Protein AF-A0A0A0UDY6-F1 (afdb_monomer_lite)

Radius of gyration: 16.59 Å; chains: 1; bounding box: 34×22×47 Å

InterPro domains:
  IPR001156 Transferrin-like domain [PF00405] (1-58)
  IPR001156 Transferrin-like domain [PR00422] (21-39)
  IPR001156 Transfer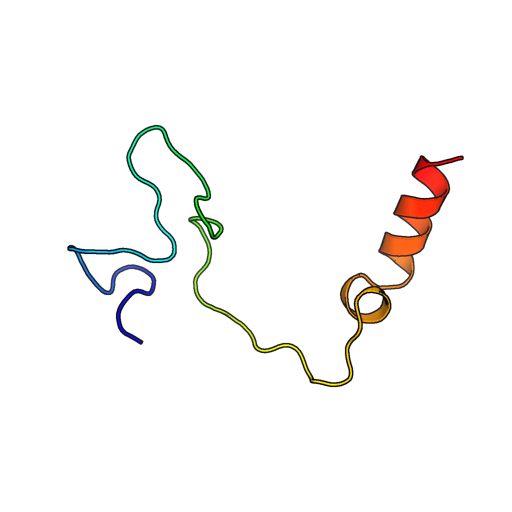rin-like domain [PR00422] (42-58)
  IPR001156 Transferrin-like domain [PS51408] (1-58)

Foldseek 3Di:
DQAFPPRDPVHHPLDDDPPDAQPVHHNPDRDDDDDPPPDDPDNVCDDVNVVVVVVVVD

Organism: Bos indicus (NCBI:txid9915)

pLDDT: mean 94.94, std 4.39, range [76.06, 98.12]

Sequence (58 aa):
EKFGKNKSRSFQLFGSPPGQRDLLFKDSALGFLRIPSKVDSALYLGSRYLTTLKNLRE

Structure (mmCIF, N/CA/C/O backbone):
data_AF-A0A0A0UDY6-F1
#
_entry.id   AF-A0A0A0UDY6-F1
#
loop_
_atom_site.group_PDB
_atom_site.id
_atom_site.type_symbol
_atom_site.label_atom_id
_atom_site.label_alt_id
_atom_site.label_comp_id
_atom_site.label_asym_id
_atom_site.label_entity_id
_atom_site.label_seq_id
_atom_site.pdbx_PDB_ins_code
_atom_si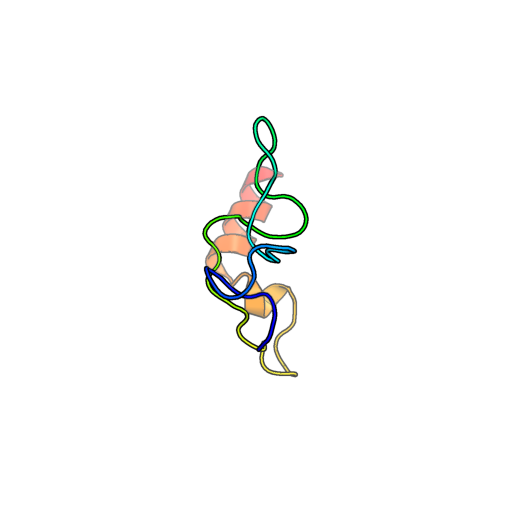te.Cartn_x
_atom_site.Cartn_y
_atom_site.Cartn_z
_atom_site.occupancy
_atom_site.B_iso_or_equiv
_atom_site.auth_seq_id
_atom_site.auth_comp_id
_atom_site.auth_asym_id
_atom_site.auth_atom_id
_atom_site.pdbx_PDB_model_num
ATOM 1 N N . GLU A 1 1 ? -4.416 -10.879 -15.042 1.00 78.06 1 GLU A N 1
ATOM 2 C CA . GLU A 1 1 ? -3.427 -9.907 -14.519 1.00 78.06 1 GLU A CA 1
ATOM 3 C C . GLU A 1 1 ? -2.392 -9.585 -15.594 1.00 78.06 1 GLU A C 1
ATOM 5 O O . GLU A 1 1 ? -1.851 -10.524 -16.165 1.00 78.06 1 GLU A O 1
ATOM 10 N N . LYS A 1 2 ? -2.154 -8.302 -15.918 1.00 91.00 2 LYS A N 1
ATOM 11 C CA . LYS A 1 2 ? -1.312 -7.892 -17.071 1.00 91.00 2 LYS A CA 1
ATOM 12 C C . LYS A 1 2 ? 0.081 -7.360 -16.701 1.00 91.00 2 LYS A C 1
ATOM 14 O O . LYS A 1 2 ? 1.008 -7.508 -17.486 1.00 91.00 2 LYS A O 1
ATOM 19 N N . PHE A 1 3 ? 0.229 -6.760 -15.519 1.00 95.25 3 PHE A N 1
ATOM 20 C CA . PHE A 1 3 ? 1.413 -5.960 -15.156 1.00 95.25 3 PHE A CA 1
ATOM 21 C C . PHE A 1 3 ? 2.056 -6.360 -13.825 1.00 95.25 3 PHE A C 1
ATOM 23 O O . PHE A 1 3 ? 2.877 -5.625 -13.286 1.00 95.25 3 PHE A O 1
ATOM 30 N N . GLY A 1 4 ? 1.668 -7.513 -13.278 1.00 91.06 4 GLY A N 1
ATOM 31 C CA . GLY A 1 4 ? 2.309 -8.060 -12.087 1.00 91.06 4 GLY A CA 1
ATOM 32 C C . GLY A 1 4 ? 3.771 -8.437 -12.341 1.00 91.06 4 GLY A C 1
ATOM 33 O O . GLY A 1 4 ? 4.305 -8.287 -13.445 1.00 91.06 4 GLY A O 1
ATOM 34 N N . LYS A 1 5 ? 4.412 -8.981 -11.309 1.00 89.69 5 LYS A N 1
ATOM 35 C CA . LYS A 1 5 ? 5.821 -9.370 -11.359 1.00 89.69 5 LYS A CA 1
ATOM 36 C C . LYS A 1 5 ? 6.109 -10.304 -12.541 1.00 89.69 5 LYS A C 1
ATOM 38 O O . LYS A 1 5 ? 5.419 -11.307 -12.726 1.00 89.69 5 LYS A O 1
ATOM 43 N N . ASN A 1 6 ? 7.128 -9.970 -13.334 1.00 86.19 6 ASN A N 1
ATOM 44 C CA . ASN A 1 6 ? 7.580 -10.736 -14.504 1.00 86.19 6 ASN A CA 1
ATOM 45 C C . ASN A 1 6 ? 6.514 -10.968 -15.601 1.00 86.19 6 ASN A C 1
ATOM 47 O O . ASN A 1 6 ? 6.634 -11.922 -16.368 1.00 86.19 6 ASN A O 1
ATOM 51 N N . LYS A 1 7 ? 5.461 -10.138 -15.694 1.00 89.50 7 LYS A N 1
ATOM 52 C CA . LYS A 1 7 ? 4.384 -10.322 -16.693 1.00 89.50 7 LYS A CA 1
ATOM 53 C C . LYS A 1 7 ? 4.573 -9.540 -17.990 1.00 89.50 7 LYS A C 1
ATOM 55 O O . LYS A 1 7 ? 4.197 -10.037 -19.046 1.00 89.50 7 LYS A O 1
ATOM 60 N N . SER A 1 8 ? 5.138 -8.338 -17.929 1.00 90.38 8 SER A N 1
ATOM 61 C CA . SER A 1 8 ? 5.356 -7.488 -19.101 1.00 90.38 8 SER A CA 1
ATOM 62 C C . SER A 1 8 ? 6.731 -6.835 -19.035 1.00 90.38 8 SER A C 1
ATOM 64 O O . SER A 1 8 ? 7.172 -6.396 -17.976 1.00 90.38 8 SER A O 1
ATOM 66 N N . ARG A 1 9 ? 7.414 -6.782 -20.184 1.00 86.38 9 ARG A N 1
ATOM 67 C CA . ARG A 1 9 ? 8.698 -6.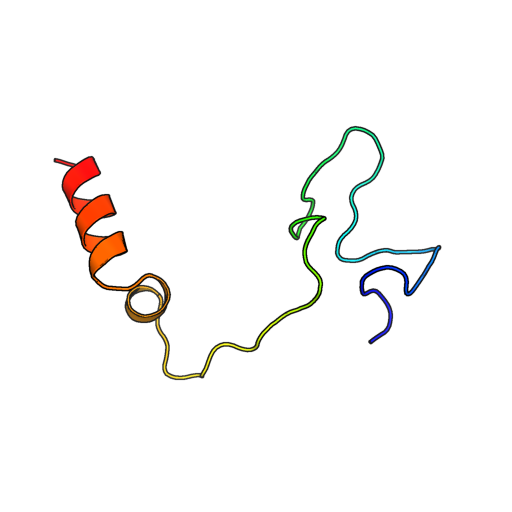078 -20.327 1.00 86.38 9 ARG A CA 1
ATOM 68 C C . ARG A 1 9 ? 8.508 -4.573 -20.497 1.00 86.38 9 ARG A C 1
ATOM 70 O O . ARG A 1 9 ? 9.383 -3.811 -20.116 1.00 86.38 9 ARG A O 1
ATOM 77 N N . SER A 1 10 ? 7.372 -4.162 -21.061 1.00 92.25 10 SER A N 1
ATOM 78 C CA . SER A 1 10 ? 7.059 -2.761 -21.354 1.00 92.25 10 SER A CA 1
ATOM 79 C C . SER A 1 10 ? 6.668 -1.981 -20.102 1.00 92.25 10 SER A C 1
ATOM 81 O O . SER A 1 10 ? 6.877 -0.776 -20.042 1.00 92.25 10 SER A O 1
ATOM 83 N N . PHE A 1 11 ? 6.061 -2.656 -19.122 1.00 94.38 11 PHE A N 1
ATOM 84 C CA . PHE A 1 11 ? 5.598 -2.030 -17.890 1.00 94.38 11 PHE A CA 1
ATOM 85 C C . PHE A 1 11 ? 5.518 -3.043 -16.744 1.00 94.38 11 PHE A C 1
ATOM 87 O O . PHE A 1 11 ? 4.947 -4.124 -16.909 1.00 94.38 11 PHE A O 1
ATOM 94 N N . GLN A 1 12 ? 6.044 -2.665 -15.577 1.00 94.44 12 GLN A N 1
ATOM 95 C CA . GLN A 1 12 ? 5.995 -3.458 -14.349 1.00 94.44 12 GLN A CA 1
ATOM 96 C C . GLN A 1 12 ? 5.337 -2.642 -13.235 1.00 94.44 12 GLN A C 1
ATOM 98 O O . GLN A 1 12 ? 5.821 -1.573 -12.889 1.00 94.44 12 GLN A O 1
ATOM 103 N N . LEU A 1 13 ? 4.242 -3.149 -12.659 1.00 96.19 13 LEU A N 1
ATOM 104 C CA . LEU A 1 13 ? 3.493 -2.448 -11.607 1.00 96.19 13 LEU A CA 1
ATOM 105 C C . LEU A 1 13 ? 4.241 -2.400 -10.265 1.00 96.19 13 LEU A C 1
ATOM 107 O O . LEU A 1 13 ? 4.049 -1.474 -9.489 1.00 96.19 13 LEU A O 1
ATOM 111 N N . PHE A 1 14 ? 5.069 -3.411 -9.999 1.00 96.25 14 PHE A N 1
ATOM 112 C CA . PHE A 1 14 ? 5.872 -3.553 -8.780 1.00 96.25 14 PHE A CA 1
ATOM 113 C C . PHE A 1 14 ? 7.365 -3.427 -9.103 1.00 96.25 14 PHE A C 1
ATOM 115 O O . PHE A 1 14 ? 8.165 -4.245 -8.662 1.00 96.25 14 PHE A O 1
ATOM 122 N N . GLY A 1 15 ? 7.735 -2.489 -9.974 1.00 95.06 15 GLY A N 1
ATOM 123 C CA . GLY A 1 15 ? 9.124 -2.309 -10.377 1.00 95.06 15 GLY A CA 1
ATOM 124 C C . GLY A 1 15 ? 9.459 -0.848 -10.624 1.00 95.06 15 GLY A C 1
ATOM 125 O O . GLY A 1 15 ? 8.799 -0.179 -11.417 1.00 95.06 15 GLY A O 1
ATOM 126 N N . SER A 1 16 ? 10.521 -0.387 -9.975 1.00 96.25 16 SER A N 1
ATOM 127 C CA . SER A 1 16 ? 11.073 0.953 -10.147 1.00 96.25 16 SER A CA 1
ATOM 128 C C . SER A 1 16 ? 12.232 0.962 -11.163 1.00 96.25 16 SER A C 1
ATOM 130 O O . SER A 1 16 ? 12.966 -0.026 -11.271 1.00 96.25 16 SER A O 1
ATOM 132 N N . PRO A 1 17 ? 12.431 2.055 -11.925 1.00 94.62 17 PRO A N 1
ATOM 133 C CA . PRO A 1 17 ? 13.609 2.237 -12.770 1.00 94.62 17 PRO A CA 1
ATOM 134 C C . PRO A 1 17 ? 14.923 2.249 -11.966 1.00 94.62 17 PRO A C 1
ATOM 136 O O . PRO A 1 17 ? 14.906 2.497 -10.758 1.00 94.62 17 PRO A O 1
ATOM 139 N N . PRO A 1 18 ? 16.083 2.058 -12.623 1.00 95.06 18 PRO A N 1
ATOM 140 C CA . PRO A 1 18 ? 17.385 2.152 -11.966 1.00 95.06 18 PRO A CA 1
ATOM 141 C C . PRO A 1 18 ? 17.562 3.469 -11.194 1.00 95.06 18 PRO A C 1
ATOM 143 O O . PRO A 1 18 ? 17.250 4.544 -11.703 1.00 95.06 18 PRO A O 1
ATOM 146 N N . GLY A 1 19 ? 18.070 3.380 -9.963 1.00 96.50 19 GLY A N 1
ATOM 147 C CA . GLY A 1 19 ? 18.263 4.534 -9.074 1.00 96.50 19 GLY A CA 1
ATOM 148 C C . GLY A 1 19 ? 17.002 5.003 -8.340 1.00 96.50 19 GLY A C 1
ATOM 149 O O . GLY A 1 19 ? 17.093 5.901 -7.508 1.00 96.50 19 GLY A O 1
ATOM 150 N N . GLN A 1 20 ? 15.845 4.391 -8.603 1.00 97.44 20 GLN A N 1
ATOM 151 C CA . GLN A 1 20 ? 14.590 4.649 -7.898 1.00 97.44 20 GLN A CA 1
ATOM 152 C C . GLN A 1 20 ? 14.138 3.389 -7.156 1.00 97.44 20 GLN A C 1
ATOM 154 O O . GLN A 1 20 ? 14.580 2.282 -7.468 1.00 97.44 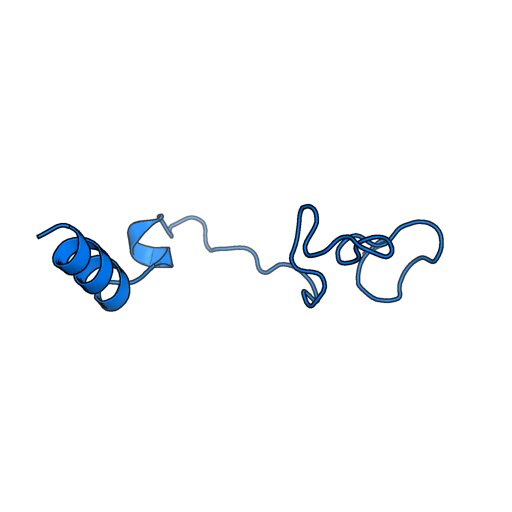20 GLN A O 1
ATOM 159 N N . ARG A 1 21 ? 13.288 3.559 -6.141 1.00 96.81 21 ARG A N 1
ATOM 160 C CA . ARG A 1 21 ? 12.843 2.457 -5.289 1.00 96.81 21 ARG A CA 1
ATOM 161 C C . ARG A 1 21 ? 11.422 2.675 -4.793 1.00 96.81 21 ARG A C 1
ATOM 163 O O . ARG A 1 21 ? 11.084 3.782 -4.381 1.00 96.81 21 ARG A O 1
ATOM 170 N N . ASP A 1 22 ? 10.654 1.589 -4.774 1.00 97.00 22 ASP A N 1
ATOM 171 C CA . ASP A 1 22 ? 9.309 1.502 -4.201 1.00 97.00 22 ASP A CA 1
ATOM 172 C C . ASP A 1 22 ? 8.336 2.583 -4.741 1.00 97.00 22 ASP A C 1
ATOM 174 O O . ASP A 1 22 ? 7.551 3.173 -3.994 1.00 97.00 22 ASP A O 1
ATOM 178 N N . LEU A 1 23 ? 8.387 2.863 -6.052 1.00 97.44 23 LEU A N 1
ATOM 179 C CA . LEU A 1 23 ? 7.504 3.831 -6.710 1.00 97.44 23 LEU A CA 1
ATOM 180 C C . LEU A 1 23 ? 6.072 3.304 -6.818 1.00 97.44 23 LEU A C 1
ATOM 182 O O . LEU A 1 23 ? 5.820 2.292 -7.470 1.00 97.44 23 LEU A O 1
ATOM 186 N N . LEU A 1 24 ? 5.119 4.053 -6.252 1.00 97.19 24 LEU A N 1
ATOM 187 C CA . LEU A 1 24 ? 3.691 3.713 -6.113 1.00 97.19 24 LEU A CA 1
ATOM 188 C C . LEU A 1 24 ? 3.434 2.508 -5.196 1.00 97.19 24 LEU A C 1
ATOM 190 O O . LEU A 1 24 ? 2.626 2.596 -4.273 1.00 97.19 24 LEU A O 1
ATOM 194 N N . PHE A 1 25 ? 4.127 1.399 -5.438 1.00 97.75 25 PHE A N 1
ATOM 195 C CA . PHE A 1 25 ? 4.071 0.172 -4.659 1.00 97.75 25 PHE A CA 1
ATOM 196 C C . PHE A 1 25 ? 5.482 -0.319 -4.352 1.00 97.75 25 PHE A C 1
ATOM 198 O O . PHE A 1 25 ? 6.438 -0.016 -5.059 1.00 97.75 25 PHE A O 1
ATOM 205 N N . LYS A 1 26 ? 5.598 -1.140 -3.308 1.00 97.81 26 LYS A N 1
ATOM 206 C CA . LYS A 1 26 ? 6.862 -1.788 -2.961 1.00 97.81 26 LYS A CA 1
ATOM 207 C C . LYS A 1 26 ? 7.345 -2.673 -4.117 1.00 97.81 26 LYS A C 1
ATOM 209 O O . LYS A 1 26 ? 6.579 -3.518 -4.580 1.00 97.81 26 LYS A O 1
ATOM 214 N N . ASP A 1 27 ? 8.614 -2.570 -4.504 1.00 96.50 27 ASP A N 1
ATOM 215 C CA . ASP A 1 27 ? 9.188 -3.325 -5.635 1.00 96.50 27 ASP A CA 1
ATOM 216 C C . ASP A 1 27 ? 9.171 -4.846 -5.389 1.00 96.50 27 ASP A C 1
ATOM 218 O O . ASP A 1 27 ? 9.159 -5.676 -6.298 1.00 96.50 27 ASP A O 1
ATOM 222 N N . SER A 1 28 ? 9.169 -5.250 -4.117 1.00 96.12 28 SER A N 1
ATOM 223 C CA . SER A 1 28 ? 9.089 -6.660 -3.739 1.00 96.12 28 SER A CA 1
ATOM 224 C C . SER A 1 28 ? 7.663 -7.209 -3.659 1.00 96.12 28 SER A C 1
ATOM 226 O O . SER A 1 28 ? 7.502 -8.408 -3.414 1.00 96.12 28 SER A O 1
ATOM 228 N N . ALA A 1 29 ? 6.635 -6.380 -3.866 1.00 97.06 29 ALA A N 1
ATOM 229 C CA . ALA A 1 29 ? 5.251 -6.830 -3.851 1.00 97.06 29 ALA A CA 1
ATOM 230 C C . ALA A 1 29 ? 4.977 -7.837 -4.981 1.00 97.06 29 ALA A C 1
ATOM 232 O O . ALA A 1 29 ? 5.535 -7.774 -6.077 1.00 97.06 29 ALA A O 1
ATOM 233 N N . LEU A 1 30 ? 4.109 -8.805 -4.689 1.00 94.94 30 LEU A N 1
ATOM 234 C CA . LEU A 1 30 ? 3.724 -9.857 -5.635 1.00 94.94 30 LEU A CA 1
ATOM 235 C C . LEU A 1 30 ? 2.315 -9.645 -6.199 1.00 94.94 30 LEU A C 1
ATOM 237 O O . LEU A 1 30 ? 1.974 -10.221 -7.228 1.00 94.94 30 LEU A O 1
ATOM 241 N N . GLY A 1 31 ? 1.507 -8.824 -5.533 1.00 95.62 31 GLY A N 1
ATOM 242 C CA . GLY A 1 31 ? 0.098 -8.628 -5.829 1.00 95.62 31 GLY A CA 1
ATOM 243 C C . GLY A 1 31 ? -0.596 -7.876 -4.700 1.00 95.62 31 GLY A C 1
ATOM 244 O O . GLY A 1 31 ? 0.052 -7.341 -3.799 1.00 95.62 31 GLY A O 1
ATOM 245 N N . PHE A 1 32 ? -1.923 -7.875 -4.745 1.00 96.38 32 PHE A N 1
ATOM 246 C CA . PHE A 1 32 ? -2.768 -7.240 -3.742 1.00 96.38 32 PHE A CA 1
ATOM 247 C C . PHE A 1 32 ? -3.677 -8.269 -3.085 1.00 96.38 32 PHE A C 1
ATOM 249 O O . PHE A 1 32 ? -4.144 -9.201 -3.738 1.00 96.38 32 PHE A O 1
ATOM 256 N N . LEU A 1 33 ? -3.983 -8.047 -1.810 1.00 97.62 33 LEU A N 1
ATOM 257 C CA . LEU A 1 33 ? -5.045 -8.753 -1.110 1.00 97.62 33 LEU A CA 1
ATOM 258 C C . LEU A 1 33 ? -6.158 -7.758 -0.791 1.00 97.62 33 LEU A C 1
ATOM 260 O O . LEU A 1 33 ? -5.909 -6.701 -0.211 1.00 97.62 33 LEU A O 1
ATOM 264 N N . ARG A 1 34 ? -7.392 -8.087 -1.177 1.00 97.94 34 ARG A N 1
ATOM 265 C CA . ARG A 1 34 ? -8.544 -7.240 -0.872 1.00 97.94 34 ARG A CA 1
ATOM 266 C C . ARG A 1 34 ? -8.852 -7.317 0.620 1.00 97.94 34 ARG A C 1
ATOM 268 O O . ARG A 1 34 ? -9.123 -8.394 1.143 1.00 97.94 34 ARG A O 1
ATOM 275 N N . ILE A 1 35 ? -8.858 -6.165 1.277 1.00 97.31 35 ILE A N 1
ATOM 276 C CA . ILE A 1 35 ? -9.249 -6.052 2.681 1.00 97.31 35 ILE A CA 1
ATOM 277 C C . ILE A 1 35 ? -10.777 -6.253 2.795 1.00 97.31 35 ILE A C 1
ATOM 279 O O . ILE A 1 35 ? -11.519 -5.717 1.962 1.00 97.31 35 ILE A O 1
ATOM 283 N N . PRO A 1 36 ? -11.275 -7.016 3.789 1.00 98.06 36 PRO A N 1
ATOM 284 C CA . PRO A 1 36 ? -12.709 -7.150 4.035 1.00 98.06 36 PRO A CA 1
ATOM 285 C C . PRO A 1 36 ? -13.380 -5.79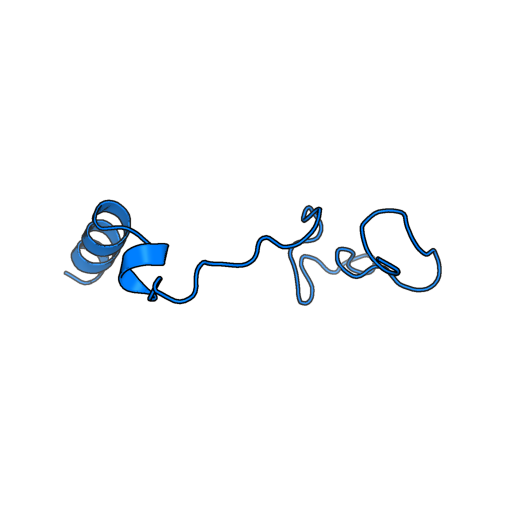5 4.297 1.00 98.06 36 PRO A C 1
ATOM 287 O O . PRO A 1 36 ? -12.825 -4.942 4.981 1.00 98.06 36 PRO A O 1
ATOM 290 N N . SER A 1 37 ? -14.610 -5.610 3.814 1.00 97.38 37 SER A N 1
ATOM 291 C CA . SER A 1 37 ? -15.298 -4.305 3.831 1.00 97.38 37 SER A CA 1
ATOM 292 C C . SER A 1 37 ? -15.568 -3.720 5.222 1.00 97.38 37 SER A C 1
ATOM 294 O O . SER A 1 37 ? -15.808 -2.525 5.336 1.00 97.38 37 SER A O 1
ATOM 296 N N . LYS A 1 38 ? -15.550 -4.549 6.270 1.00 97.62 38 LYS A N 1
ATOM 297 C CA . LYS A 1 38 ? -15.788 -4.137 7.663 1.00 97.62 38 LYS A CA 1
ATOM 298 C C . LYS A 1 38 ? -14.519 -3.702 8.405 1.00 97.62 38 LYS A C 1
ATOM 300 O O . LYS A 1 38 ? -14.610 -3.336 9.570 1.00 97.62 38 LYS A O 1
ATOM 305 N N . VAL A 1 39 ? -13.345 -3.804 7.783 1.00 98.12 39 VAL A N 1
ATOM 306 C CA . VAL A 1 39 ? -12.070 -3.457 8.422 1.00 98.12 39 VAL A CA 1
ATOM 307 C C . VAL A 1 39 ? -11.816 -1.964 8.247 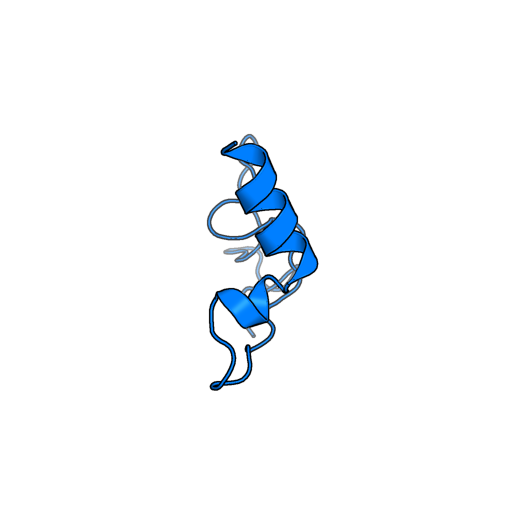1.00 98.12 39 VAL A C 1
ATOM 309 O O . VAL A 1 39 ? -11.612 -1.492 7.130 1.00 98.12 39 VAL A O 1
ATOM 312 N N . ASP A 1 40 ? -11.819 -1.233 9.358 1.00 97.69 40 ASP A N 1
ATOM 313 C CA . ASP A 1 40 ? -11.371 0.156 9.417 1.00 97.69 40 ASP A CA 1
ATOM 314 C C . ASP A 1 40 ? -9.850 0.250 9.662 1.00 97.69 40 ASP A C 1
ATOM 316 O O . ASP A 1 40 ? -9.138 -0.756 9.754 1.00 97.69 40 ASP A O 1
ATOM 320 N N . SER A 1 41 ? -9.326 1.474 9.761 1.00 97.06 41 SER A N 1
ATOM 321 C CA . SER A 1 41 ? -7.897 1.705 9.993 1.00 97.06 41 SER A CA 1
ATOM 322 C C . SER A 1 41 ? -7.410 1.163 11.341 1.00 97.06 41 SER A C 1
ATOM 324 O O . SER A 1 41 ? -6.269 0.708 11.433 1.00 97.06 41 SER A O 1
ATOM 326 N N . ALA A 1 42 ? -8.251 1.167 12.378 1.00 97.06 42 ALA A N 1
ATOM 327 C CA . ALA A 1 42 ? -7.878 0.679 13.699 1.00 97.06 42 ALA A CA 1
ATOM 328 C C . ALA A 1 42 ? -7.778 -0.852 13.719 1.00 97.06 42 ALA A C 1
ATOM 330 O O . ALA A 1 42 ? -6.802 -1.405 14.230 1.00 97.06 42 ALA A O 1
ATOM 331 N N . LEU A 1 43 ? -8.746 -1.532 13.103 1.00 97.75 43 LEU A N 1
ATOM 332 C CA . LEU A 1 43 ? -8.745 -2.980 12.917 1.00 97.75 43 LEU A CA 1
ATOM 333 C C . LEU A 1 43 ? -7.591 -3.436 12.017 1.00 97.75 43 LEU A C 1
ATOM 335 O O . LEU A 1 43 ? -6.986 -4.466 12.301 1.00 97.75 43 LEU A O 1
ATOM 339 N N . TYR A 1 44 ? -7.249 -2.667 10.976 1.00 97.75 44 TYR A N 1
ATOM 340 C CA . TYR A 1 44 ? -6.115 -2.971 10.096 1.00 97.75 44 TYR A CA 1
ATOM 341 C C . TYR A 1 44 ? -4.765 -2.922 10.828 1.00 97.75 44 TYR A C 1
ATOM 343 O O . TYR A 1 44 ? -3.915 -3.784 10.618 1.00 97.75 44 TYR A O 1
ATOM 351 N N . LEU A 1 45 ? -4.563 -1.921 11.692 1.00 97.38 45 LEU A N 1
ATOM 352 C CA . LEU A 1 45 ? -3.316 -1.750 12.446 1.00 97.38 45 LEU A CA 1
ATOM 353 C C . LEU A 1 45 ? -3.222 -2.677 13.668 1.00 97.38 45 LEU A C 1
ATOM 355 O O . LEU A 1 45 ? -2.126 -3.093 14.048 1.00 97.38 45 LEU A O 1
ATOM 359 N N . GLY A 1 46 ? -4.359 -3.008 14.282 1.00 97.81 46 GLY A N 1
ATOM 360 C CA . GLY A 1 46 ? -4.429 -3.829 15.486 1.00 97.81 46 GLY A CA 1
ATOM 361 C C . GLY A 1 46 ? -4.066 -3.071 16.769 1.00 97.81 46 GLY A C 1
ATOM 362 O O . GLY A 1 46 ? -3.312 -2.094 16.776 1.00 97.81 46 GLY A O 1
ATOM 363 N N . SER A 1 47 ? -4.598 -3.550 17.897 1.00 96.94 47 SER A N 1
ATOM 364 C CA . SER A 1 47 ? -4.498 -2.877 19.202 1.00 96.94 47 SER A CA 1
ATOM 365 C C . SER A 1 47 ? -3.056 -2.640 19.650 1.00 96.94 47 SER A C 1
ATOM 367 O O . SER A 1 47 ? -2.718 -1.542 20.081 1.00 96.94 47 SER A O 1
ATOM 369 N N . ARG A 1 48 ? -2.185 -3.644 19.496 1.00 97.56 48 ARG A N 1
ATOM 370 C CA . ARG A 1 48 ? -0.780 -3.560 19.910 1.00 97.56 48 ARG A CA 1
ATOM 371 C C . ARG A 1 48 ? -0.041 -2.423 19.206 1.00 97.56 48 ARG A C 1
ATOM 373 O O . ARG A 1 48 ? 0.629 -1.643 19.873 1.00 97.56 48 ARG A O 1
ATOM 380 N N . TYR A 1 49 ? -0.176 -2.320 17.883 1.00 97.62 49 TYR A N 1
ATOM 381 C CA . TYR A 1 49 ? 0.517 -1.291 17.108 1.00 97.62 49 TYR A CA 1
ATOM 382 C C . TYR A 1 49 ? -0.019 0.106 17.433 1.00 97.62 49 TYR A C 1
ATOM 384 O O . TYR A 1 49 ? 0.759 1.037 17.626 1.00 97.62 49 TYR A O 1
ATOM 392 N N . LEU A 1 50 ? -1.340 0.242 17.581 1.00 97.06 50 LEU A N 1
ATOM 393 C CA . LEU A 1 50 ? -1.963 1.500 17.994 1.00 97.06 50 LEU A CA 1
ATOM 394 C C . LEU A 1 50 ? -1.485 1.966 19.373 1.00 97.06 50 LEU A C 1
ATOM 396 O O . LEU A 1 50 ? -1.188 3.146 19.534 1.00 97.06 50 LEU A O 1
ATOM 400 N N . THR A 1 51 ? -1.384 1.065 20.354 1.00 96.94 51 THR A N 1
ATOM 401 C CA . THR A 1 51 ? -0.832 1.401 21.674 1.00 96.94 51 THR A CA 1
ATOM 402 C C . THR A 1 51 ? 0.623 1.848 21.559 1.00 96.94 51 THR A C 1
ATOM 404 O O . THR A 1 51 ? 0.982 2.873 22.124 1.00 96.94 51 THR A O 1
ATOM 407 N N . THR A 1 52 ? 1.449 1.161 20.761 1.00 97.50 52 THR A N 1
ATOM 408 C CA . THR A 1 52 ? 2.834 1.596 20.515 1.00 97.50 52 THR A CA 1
ATOM 409 C C . THR A 1 52 ? 2.900 3.005 19.920 1.00 97.50 52 THR A C 1
ATOM 411 O O . THR A 1 52 ? 3.703 3.811 20.374 1.00 97.50 52 THR A O 1
ATOM 414 N N . LEU A 1 53 ? 2.043 3.338 18.950 1.00 96.06 53 LEU A N 1
ATOM 415 C CA . LEU A 1 53 ? 2.003 4.683 18.363 1.00 96.06 53 LEU A CA 1
ATOM 416 C C . LEU A 1 53 ? 1.549 5.766 19.350 1.00 96.06 53 LEU A C 1
ATOM 418 O O . LEU A 1 53 ? 2.019 6.897 19.250 1.00 96.06 53 LEU A O 1
ATOM 422 N N . LYS A 1 54 ? 0.635 5.444 20.273 1.00 94.75 54 LYS A N 1
ATOM 423 C CA . LYS A 1 54 ? 0.204 6.370 21.332 1.00 94.75 54 LYS A CA 1
ATOM 424 C C . LYS A 1 54 ? 1.347 6.662 22.299 1.00 94.75 54 LYS A C 1
ATOM 426 O O . LYS A 1 54 ? 1.661 7.826 22.501 1.00 94.75 54 LYS A O 1
ATOM 431 N N . ASN A 1 55 ? 2.026 5.618 22.769 1.00 95.38 55 ASN A N 1
ATOM 432 C CA . ASN A 1 55 ? 3.145 5.738 23.705 1.00 95.38 55 ASN A CA 1
ATOM 433 C C . ASN A 1 55 ? 4.346 6.510 23.123 1.00 95.38 55 ASN A C 1
ATOM 435 O O . ASN A 1 55 ? 5.173 6.990 23.879 1.00 95.38 55 ASN A O 1
ATOM 439 N N . LEU A 1 56 ? 4.479 6.607 21.792 1.00 95.94 56 LEU A N 1
ATOM 440 C CA . LEU A 1 56 ? 5.533 7.398 21.134 1.00 95.94 56 LEU A CA 1
ATOM 441 C C . LEU A 1 56 ? 5.240 8.908 21.088 1.00 95.94 56 LEU A C 1
ATOM 443 O O . LEU A 1 56 ? 6.111 9.678 20.692 1.00 95.94 56 LEU A O 1
ATOM 447 N N . ARG A 1 57 ? 4.005 9.323 21.383 1.00 91.50 57 ARG A N 1
ATOM 448 C CA . ARG A 1 57 ? 3.586 10.735 21.400 1.00 91.50 57 ARG A CA 1
ATOM 449 C C . ARG A 1 57 ? 3.541 11.323 22.812 1.00 91.50 57 ARG A C 1
ATOM 451 O O . ARG A 1 57 ? 3.281 12.518 22.932 1.00 91.50 57 ARG A O 1
ATOM 458 N N . GLU A 1 58 ? 3.734 10.482 23.822 1.00 76.06 58 GLU A N 1
ATOM 459 C CA . GLU A 1 58 ? 3.875 10.835 25.240 1.00 76.06 58 GLU A CA 1
ATOM 460 C C . GLU A 1 58 ? 5.355 11.045 25.578 1.00 76.06 58 GLU A C 1
ATOM 462 O O . GLU A 1 58 ? 5.637 11.985 26.353 1.00 76.06 58 GLU A O 1
#

Secondary structure (DSSP, 8-state):
--SSTTT-SS--TT-PPTT---SSS-TT-----PPPTT--HHHHH-HHHHHHHHHT--

=== Feature glossary ===
Legend for the data blocks above and below:

— What the protein is —

The amino-acid sequence is the protein's primary structure: the linear order of residues from the N-terminus to the C-terminus, written in one-letter code. Everything else here — the 3D coordinates, the secondary structure, the domain annotations — is ultimately a consequence of this string.

Functional annotations link the protein to curated databases. InterPro entries identify conserved domains and families by matching the sequence against member-database signatures (Pfam, PROSITE, CDD, …). Gene Ontology (GO) terms describe molecular function, biological process, and cellular component in a controlled vocabulary. CATH places the structure in a hierarchical fold classification (Class/Architecture/Topology/Homologous-superfamily). The organism is the source species.

— Where its atoms are —

Atomic coordinates in PDBx/mmCIF format — the same representation the Protein Data Bank distributes. Each line of the _atom_site loop places one backbone atom in Cartesian space (units: ångströms, origin: arbitrary).

The six renders are orthographic views along the three Cartesian axes in both directions. Representation (cartoon, sticks, or surface) and color scheme (sequence-rainbow or by-chain) vary across proteins so the training set covers all the common visualization conventions.

— Local backbone conformation —

Eight-state secondary structure (DSSP): H is the canonical α-helix, G the tighter 3₁₀-helix, I the wider π-helix; E/B are β-structure, T and S are turns and bends, and '-' is everything else. DSSP derives these from the pattern of main-chain N–H···O=C hydrogen bonds, not from the sequence.

Three-state secondary structure (P-SEA) collapses the eight DSSP classes into helix (a), strand (b), and coil (c). P-SEA assigns these from Cα geometry alone — distances and angles — without requiring backbone oxygens, so it works on any Cα trace.

φ (phi) and ψ (psi) are the two rotatable backbone dihedrals per residue: φ is the C(i-1)–N–Cα–C torsion, ψ is the N–Cα–C–N(i+1) torsion, both in degrees on (−180°, 180°]. α-helical residues cluster near (−60°, −45°); β-strand residues near (−120°, +130°). A Ramachandran plot is simply a scatter of (φ, ψ) for every residue.

— Global shape and packing —

The geometric summary reports three shape descriptors. Rg (radius of gyration) measures how spread out the Cα atoms are about their centre of mass; compact globular proteins have small Rg, elongated or unfolded ones large. Cα contacts (<8 Å, |i−j|>4) count long-range residue pairs in spatial proximity — high for tightly packed folds, near zero for rods or random coil. The bounding-box extents give the protein's footprint along x, y, z in Å.

SASA measures how much of the protein is reachable by solvent. It is computed by rolling a water-sized probe over the atomic surface and summing the exposed area (Å²). Per-residue SASA distinguishes core (buried, low SASA) from surface (exposed, high SASA) residues; total SASA is a whole-molecule size measure.

Plot images: a contact map (which residues are close in 3D, as an N×N binary image), a Ramachandran scatter (backbone torsion angles, revealing secondary-structure composition at a glance), and — for AlphaFold structures — a PAE heatmap (pairwise prediction confidence).

— Structural neighborhood —

A 3Di character summarizes, for each residue, the relative orientation of the Cα frame of its nearest spatial neighbor. Because it encodes fold topology rather than chemistry, 3Di alignments detect remote structural similarity that sequence alignment misses.

The Foldseek neighbor list gives the closest experimentally determined structures in the PDB, ranked by structural alignment. TM-score near 1 means near-identical fold; near 0.3 means only rough topology match. This is how one finds what a novel AlphaFold prediction most resembles in the solved-structure universe.

— Confidence and disorder —

For AlphaFold models, the B-factor field carries pLDDT — the model's own estimate of local accuracy on a 0–100 scale. Regions with pLDDT<50 should be treated as essentially unmodeled; they often correspond to intrinsically disordered segments.

Crystallographic B-factors measure how much each atom's electron density is smeared out, in Å². They rise in mobile loops and surface residues and fall in the buried interior. In AlphaFold models this column is repurposed to hold pLDDT instead.

Predicted Aligned Error (PAE) is an AlphaFold confidence matrix: entry (i, j) is the expected error in the position of residue j, in ångströms, when the prediction is superimposed on the true structure at residue i. Low PAE within a block of residues means that block is internally rigid and well-predicted; high PAE between two blocks means their relative placement is uncertain even if each block individually is confident.